Protein AF-A0A914GJF3-F1 (afdb_monomer_lite)

pLDDT: mean 71.79, std 16.83, range [38.0, 94.0]

Structure (mmCIF, N/CA/C/O backbone):
data_AF-A0A914GJF3-F1
#
_entry.id   AF-A0A914GJF3-F1
#
loop_
_atom_site.group_PDB
_atom_site.id
_atom_site.type_symbol
_atom_site.label_atom_id
_atom_site.label_alt_id
_atom_site.label_comp_id
_atom_site.label_asym_id
_atom_site.label_entity_id
_atom_site.label_seq_id
_atom_site.pdbx_PDB_ins_code
_atom_site.Cartn_x
_atom_site.Cartn_y
_atom_site.Cartn_z
_atom_site.occupancy
_atom_site.B_iso_or_equiv
_atom_site.auth_seq_id
_atom_site.auth_comp_id
_atom_site.auth_asym_id
_atom_site.auth_atom_id
_atom_site.pdbx_PDB_model_num
ATOM 1 N N . MET A 1 1 ? -31.210 62.094 15.302 1.00 52.94 1 MET A N 1
ATOM 2 C CA . MET A 1 1 ? -29.940 61.832 14.577 1.00 52.94 1 MET A CA 1
ATOM 3 C C . MET A 1 1 ? -28.992 60.925 15.362 1.00 52.94 1 MET A C 1
ATOM 5 O O . MET A 1 1 ? -28.602 59.913 14.805 1.00 52.94 1 MET A O 1
ATOM 9 N N . ARG A 1 2 ? -28.662 61.199 16.638 1.00 51.94 2 ARG A N 1
ATOM 10 C CA . ARG A 1 2 ? -27.831 60.284 17.462 1.00 51.94 2 ARG A CA 1
ATOM 11 C C . ARG A 1 2 ? -28.469 58.909 17.716 1.00 51.94 2 ARG A C 1
ATOM 13 O O . ARG A 1 2 ? -27.781 57.906 17.628 1.00 51.94 2 ARG A O 1
ATOM 20 N N . GLU A 1 3 ? -29.777 58.858 17.957 1.00 56.03 3 GLU A N 1
ATOM 21 C CA . GLU A 1 3 ? -30.482 57.602 18.279 1.00 56.03 3 GLU A CA 1
ATOM 22 C C . GLU A 1 3 ? -30.611 56.640 17.088 1.00 56.03 3 GLU A C 1
ATOM 24 O O . GLU A 1 3 ? -30.528 55.430 17.273 1.00 56.03 3 GLU A O 1
ATOM 29 N N . LEU A 1 4 ? -30.732 57.168 15.862 1.00 53.28 4 LEU A N 1
ATOM 30 C CA . LEU A 1 4 ? -30.730 56.374 14.622 1.00 53.28 4 LEU A CA 1
ATOM 31 C C . LEU A 1 4 ? -29.350 55.758 14.339 1.00 53.28 4 LEU A C 1
ATOM 33 O O . LEU A 1 4 ? -29.254 54.636 13.857 1.00 53.28 4 LEU A O 1
ATOM 37 N N . TYR A 1 5 ? -28.280 56.473 14.691 1.00 51.84 5 TYR A N 1
ATOM 38 C CA . TYR A 1 5 ? -26.909 55.994 14.514 1.00 51.84 5 TYR A CA 1
ATOM 39 C C . TYR A 1 5 ? -26.542 54.894 15.523 1.00 51.84 5 TYR A C 1
ATOM 41 O O . TYR A 1 5 ? -25.867 53.925 15.179 1.00 51.84 5 TYR A O 1
ATOM 49 N N . GLU A 1 6 ? -27.016 55.017 16.764 1.00 56.25 6 GLU A N 1
ATOM 50 C CA . GLU A 1 6 ? -26.849 53.985 17.794 1.00 56.25 6 GLU A CA 1
ATOM 51 C C . GLU A 1 6 ? -27.626 52.711 17.431 1.00 56.25 6 GLU A C 1
ATOM 53 O O . GLU A 1 6 ? -27.058 51.621 17.481 1.00 56.25 6 GLU A O 1
ATOM 58 N N . THR A 1 7 ? -28.874 52.837 16.960 1.00 59.84 7 THR A N 1
ATOM 59 C CA . THR A 1 7 ? -29.692 51.679 16.557 1.00 59.84 7 THR A CA 1
ATOM 60 C C . THR A 1 7 ? -29.131 50.952 15.335 1.00 59.84 7 THR A C 1
ATOM 62 O O . THR A 1 7 ? -29.008 49.729 15.378 1.00 59.84 7 THR A O 1
ATOM 65 N N . GLU A 1 8 ? -28.699 51.648 14.278 1.00 53.53 8 GLU A N 1
ATOM 66 C CA . GLU A 1 8 ? -28.053 50.992 13.125 1.00 53.53 8 GLU A CA 1
ATOM 67 C C . GLU A 1 8 ? -26.759 50.257 13.505 1.00 53.53 8 GLU A C 1
ATOM 69 O O . GLU A 1 8 ? -26.467 49.180 12.976 1.00 53.53 8 GLU A O 1
ATOM 74 N N . LYS A 1 9 ? -25.991 50.802 14.456 1.00 54.84 9 LYS A N 1
ATOM 75 C CA . LYS A 1 9 ? -24.776 50.164 14.968 1.00 54.84 9 LYS A CA 1
ATOM 76 C C . LYS A 1 9 ? -25.096 48.899 15.770 1.00 54.84 9 LYS A C 1
ATOM 78 O O . LYS A 1 9 ? -24.384 47.904 15.631 1.00 54.84 9 LYS A O 1
ATOM 83 N N . THR A 1 10 ? -26.173 48.898 16.561 1.00 56.75 10 THR A N 1
ATOM 84 C CA . THR A 1 10 ? -26.639 47.701 17.282 1.00 56.75 10 THR A CA 1
ATOM 85 C C . THR A 1 10 ? -27.136 46.619 16.318 1.00 56.75 10 THR A C 1
ATOM 87 O O . THR A 1 10 ? -26.723 45.468 16.442 1.00 56.75 10 THR A O 1
ATOM 90 N N . TYR A 1 11 ? -27.927 46.989 15.303 1.00 56.25 11 TYR A N 1
ATOM 91 C CA . TYR A 1 11 ? -28.432 46.055 14.289 1.00 56.25 11 TYR A CA 1
ATOM 92 C C . TYR A 1 11 ? -27.315 45.451 13.424 1.00 56.25 11 TYR A C 1
ATOM 94 O O . TYR A 1 11 ? -27.347 44.259 13.119 1.00 56.25 11 TYR A O 1
ATOM 102 N N . ARG A 1 12 ? -26.286 46.227 13.053 1.00 52.44 12 ARG A N 1
ATOM 103 C CA . ARG A 1 12 ? -25.109 45.684 12.349 1.00 52.44 12 ARG A CA 1
ATOM 104 C C . ARG A 1 12 ? -24.286 44.735 13.215 1.00 52.44 12 ARG A C 1
ATOM 106 O O . ARG A 1 12 ? -23.810 43.734 12.693 1.00 52.44 12 ARG A O 1
ATOM 113 N N . ASN A 1 13 ? -24.134 45.016 14.510 1.00 52.06 13 ASN A N 1
ATOM 114 C CA . ASN A 1 13 ? -23.396 44.130 15.413 1.00 52.06 13 ASN A CA 1
ATOM 115 C C . ASN A 1 13 ? -24.145 42.821 15.701 1.00 52.06 13 ASN A C 1
ATOM 117 O O . ASN A 1 13 ? -23.500 41.780 15.750 1.00 52.06 13 ASN A O 1
ATOM 121 N N . GLN A 1 14 ? -25.475 42.841 15.827 1.00 52.28 14 GLN A N 1
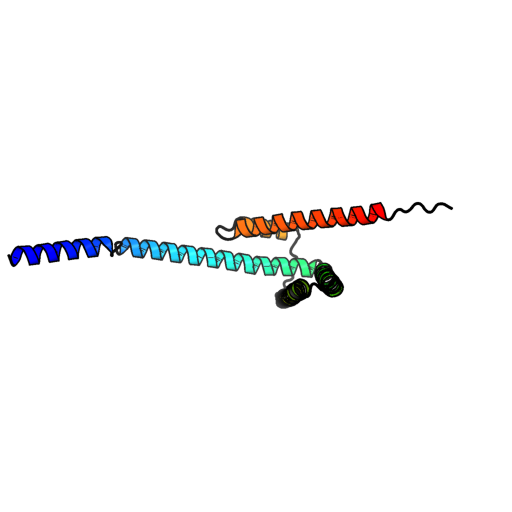ATOM 122 C CA . GLN A 1 14 ? -26.264 41.606 15.950 1.00 52.28 14 GLN A CA 1
ATOM 123 C C . GLN A 1 14 ? -26.177 40.757 14.674 1.00 52.28 14 GLN A C 1
ATOM 125 O O . GLN A 1 14 ? -25.827 39.584 14.745 1.00 52.28 14 GLN A O 1
ATOM 130 N N . ASN A 1 15 ? -26.332 41.372 13.498 1.00 49.84 15 ASN A N 1
ATOM 131 C CA . ASN A 1 15 ? -26.234 40.644 12.230 1.00 49.84 15 ASN A CA 1
ATOM 132 C C . ASN A 1 15 ? -24.818 40.117 11.926 1.00 49.84 15 ASN A C 1
ATOM 134 O O . ASN A 1 15 ? -24.693 39.119 11.222 1.00 49.84 15 ASN A O 1
ATOM 138 N N . PHE A 1 16 ? -23.751 40.748 12.436 1.00 44.03 16 PHE A N 1
ATOM 139 C CA . PHE A 1 16 ? -22.370 40.269 12.262 1.00 44.03 16 PHE A CA 1
ATOM 140 C C . PHE A 1 16 ? -22.043 39.081 13.179 1.00 44.03 16 PHE A C 1
ATOM 142 O O . PHE A 1 16 ? -21.335 38.160 12.769 1.00 44.03 16 PHE A O 1
ATOM 149 N N . VAL A 1 17 ? -22.602 39.058 14.394 1.00 49.12 17 VAL A N 1
ATOM 150 C CA . VAL A 1 17 ? -22.504 37.899 15.296 1.00 49.12 17 VAL A CA 1
ATOM 151 C C . VAL A 1 17 ? -23.269 36.702 14.721 1.00 49.12 17 VAL A C 1
ATOM 153 O O . VAL A 1 17 ? -22.755 35.589 14.781 1.00 49.12 17 VAL A O 1
ATOM 156 N N . ASP A 1 18 ? -24.396 36.933 14.045 1.00 50.78 18 ASP A N 1
ATOM 157 C CA . ASP A 1 18 ? -25.183 35.866 13.409 1.00 50.78 18 ASP A CA 1
ATOM 158 C C . ASP A 1 18 ? -24.596 35.356 12.073 1.00 50.78 18 ASP A C 1
ATOM 160 O O . ASP A 1 18 ? -24.920 34.250 11.643 1.00 50.78 18 ASP A O 1
ATOM 164 N N . THR A 1 19 ? -23.713 36.118 11.408 1.00 47.56 19 THR A N 1
ATOM 165 C CA . THR A 1 19 ? -23.105 35.721 10.114 1.00 47.56 19 THR A CA 1
ATOM 166 C C . THR A 1 19 ? -21.651 35.253 10.201 1.00 47.56 19 THR A C 1
ATOM 168 O O . THR A 1 19 ? -21.211 34.515 9.320 1.00 47.56 19 THR A O 1
ATOM 171 N N . VAL A 1 20 ? -20.906 35.615 11.252 1.00 47.25 20 VAL A N 1
ATOM 172 C CA . VAL A 1 20 ? -19.536 35.110 11.506 1.00 47.25 20 VAL A CA 1
ATOM 173 C C . VAL A 1 20 ? -19.514 34.076 12.642 1.00 47.25 20 VAL A C 1
ATOM 175 O O . VAL A 1 20 ? -18.610 33.243 12.716 1.00 47.25 20 VAL A O 1
ATOM 178 N N . GLY A 1 21 ? -20.543 34.061 13.491 1.00 44.69 21 GLY A N 1
ATOM 179 C CA . GLY A 1 21 ? -20.792 33.014 14.470 1.00 44.69 21 GLY A CA 1
ATOM 180 C C . GLY A 1 21 ? -21.697 31.934 13.895 1.00 44.69 21 GLY A C 1
ATOM 181 O O . GLY A 1 21 ? -22.890 31.907 14.178 1.00 44.69 21 GLY A O 1
ATOM 182 N N . GLY A 1 22 ? -21.137 30.968 13.158 1.00 51.06 22 GLY A N 1
ATOM 183 C CA . GLY A 1 22 ? -21.754 29.639 13.188 1.00 51.06 22 GLY A CA 1
ATOM 184 C C . GLY A 1 22 ? -21.8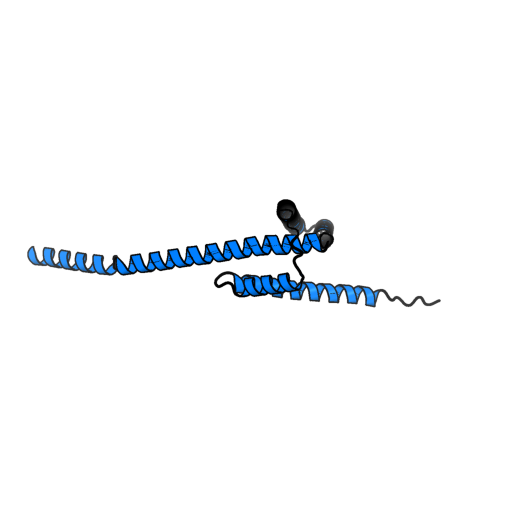93 29.281 14.666 1.00 51.06 22 GLY A C 1
ATOM 185 O O . GLY A 1 22 ? -20.884 29.333 15.368 1.00 51.06 22 GLY A O 1
ATOM 186 N N . SER A 1 23 ? -23.123 29.058 15.144 1.00 59.66 23 SER A N 1
ATOM 187 C CA . SER A 1 23 ? -23.441 28.914 16.572 1.00 59.66 23 SER A CA 1
ATOM 188 C C . SER A 1 23 ? -22.385 28.067 17.298 1.00 59.66 23 SER A C 1
ATOM 190 O O . SER A 1 23 ? -21.825 27.156 16.688 1.00 59.66 23 SER A O 1
ATOM 192 N N . GLU A 1 24 ? -22.105 28.289 18.588 1.00 61.66 24 GLU A N 1
ATOM 193 C CA . GLU A 1 24 ? -21.196 27.406 19.357 1.00 61.66 24 GLU A CA 1
ATOM 194 C C . GLU A 1 24 ? -21.505 25.915 19.117 1.00 61.66 24 GLU A C 1
ATOM 196 O O . GLU A 1 24 ? -20.606 25.085 19.019 1.00 61.66 24 GLU A O 1
ATOM 201 N N . THR A 1 25 ? -22.783 25.593 18.910 1.00 62.94 25 THR A N 1
ATOM 202 C CA . THR A 1 25 ? -23.279 24.293 18.450 1.00 62.94 25 THR A CA 1
ATOM 203 C C . THR A 1 25 ? -22.766 23.870 17.070 1.00 62.94 25 THR A C 1
ATOM 205 O O . THR A 1 25 ? -22.348 22.732 16.916 1.00 62.94 25 THR A O 1
ATOM 208 N N . THR A 1 26 ? -22.744 24.742 16.064 1.00 65.81 26 THR A N 1
ATOM 209 C CA . THR A 1 26 ? -22.178 24.463 14.732 1.00 65.81 26 THR A CA 1
ATOM 210 C C . THR A 1 26 ? -20.668 24.224 14.798 1.00 65.81 26 THR A C 1
ATOM 212 O O . THR A 1 26 ? -20.182 23.256 14.216 1.00 65.81 26 THR A O 1
ATOM 215 N N . GLN A 1 27 ? -19.923 25.044 15.546 1.00 64.88 27 GLN A N 1
ATOM 216 C CA . GLN A 1 27 ? -18.478 24.848 15.727 1.00 64.88 27 GLN A CA 1
ATOM 217 C C . GLN A 1 27 ? -18.168 23.559 16.498 1.00 64.88 27 GLN A C 1
ATOM 219 O O . GLN A 1 27 ? -17.278 22.803 16.106 1.00 64.88 27 GLN A O 1
ATOM 224 N N . LYS A 1 28 ? -18.943 23.265 17.547 1.00 71.94 28 LYS A N 1
ATOM 225 C CA . LYS A 1 28 ? -18.855 22.013 18.304 1.00 71.94 28 LYS A CA 1
ATOM 226 C C . LYS A 1 28 ? -19.160 20.798 17.424 1.00 71.94 28 LYS A C 1
ATOM 228 O O . LYS A 1 28 ? -18.372 19.861 17.412 1.00 71.94 28 LYS A O 1
ATOM 233 N N . ASN A 1 29 ? -20.212 20.857 16.608 1.00 74.75 29 ASN A N 1
ATOM 234 C CA . ASN A 1 29 ? -20.574 19.786 15.676 1.00 74.75 29 ASN A CA 1
ATOM 235 C C . ASN A 1 29 ? -19.497 19.549 14.605 1.00 74.75 29 ASN A C 1
ATOM 237 O O . ASN A 1 29 ? -19.257 18.411 14.211 1.00 74.75 29 ASN A O 1
ATOM 241 N N . ILE A 1 30 ? -18.849 20.608 14.105 1.00 77.00 30 ILE A N 1
ATOM 242 C CA . ILE A 1 30 ? -17.732 20.476 13.157 1.00 77.00 30 ILE A CA 1
ATOM 243 C C . ILE A 1 30 ? -16.535 19.818 13.842 1.00 77.00 30 ILE A C 1
ATOM 245 O O . ILE A 1 30 ? -15.933 18.912 13.272 1.00 77.00 30 ILE A O 1
ATOM 249 N N . ARG A 1 31 ? -16.211 20.242 15.066 1.00 79.94 31 ARG A N 1
ATOM 250 C CA . ARG A 1 31 ? -15.110 19.669 15.842 1.00 79.94 31 ARG A CA 1
ATOM 251 C C . ARG A 1 31 ? -15.335 18.189 16.140 1.00 79.94 31 ARG A C 1
ATOM 253 O O . ARG A 1 31 ? -14.452 17.392 15.864 1.00 79.94 31 ARG A O 1
ATOM 260 N N . GLU A 1 32 ? -16.528 17.817 16.592 1.00 81.56 32 GLU A N 1
ATOM 261 C CA . GLU A 1 32 ? -16.893 16.418 16.843 1.00 81.56 32 GLU A CA 1
ATOM 262 C C . GLU A 1 32 ? -16.790 15.563 15.571 1.00 81.56 32 GLU A C 1
ATOM 264 O O . GLU A 1 32 ? -16.270 14.451 15.614 1.00 81.56 32 GLU A O 1
ATOM 269 N N . LYS A 1 33 ? -17.209 16.092 14.413 1.00 83.25 33 LYS A N 1
ATOM 270 C CA . LYS A 1 33 ? -17.031 15.406 13.123 1.00 83.25 33 LYS A CA 1
ATOM 271 C C . LYS A 1 33 ? -15.561 15.255 12.731 1.00 83.25 33 LYS A C 1
ATOM 273 O O . LYS A 1 33 ? -15.188 14.220 12.192 1.00 83.25 33 LYS A O 1
ATOM 278 N N . LEU A 1 34 ? -14.732 16.271 12.968 1.00 84.62 34 LEU A N 1
ATOM 279 C CA . LEU A 1 34 ? -13.295 16.198 12.688 1.00 84.62 34 LEU A CA 1
ATOM 280 C C . LEU A 1 34 ? -12.601 15.182 13.596 1.00 84.62 34 LEU A C 1
ATOM 282 O O . LEU A 1 34 ? -11.803 14.392 13.103 1.00 84.62 34 LEU A O 1
ATOM 286 N N . ASP A 1 35 ? -12.945 15.160 14.883 1.00 88.06 35 ASP A N 1
ATOM 287 C CA . ASP A 1 35 ? -12.402 14.196 15.840 1.00 88.06 35 ASP A CA 1
ATOM 288 C C . ASP A 1 35 ? -12.781 12.758 15.436 1.00 88.06 35 ASP A C 1
ATOM 290 O O . ASP A 1 35 ? -11.916 11.884 15.413 1.00 88.06 35 ASP A O 1
ATOM 294 N N . GLN A 1 36 ? -14.027 12.531 14.994 1.00 88.69 36 GLN A N 1
ATOM 295 C CA . GLN A 1 36 ? -14.460 11.243 14.430 1.00 88.69 36 GLN A CA 1
ATOM 296 C C . GLN A 1 36 ? -13.649 10.845 13.190 1.00 88.69 36 GLN A C 1
ATOM 298 O O . GLN A 1 36 ? -13.192 9.710 13.091 1.00 88.69 36 GLN A O 1
ATOM 303 N N . VAL A 1 37 ? -13.426 11.770 12.251 1.00 89.56 37 VAL A N 1
ATOM 304 C CA . VAL A 1 37 ? -12.623 11.495 11.046 1.00 89.56 37 VAL A CA 1
ATOM 305 C C . VAL A 1 37 ? -11.173 11.162 11.408 1.00 89.56 37 VAL A C 1
ATOM 307 O O . VAL A 1 37 ? -10.593 10.245 10.832 1.00 89.56 37 VAL A O 1
ATOM 310 N N . ILE A 1 38 ? -10.577 11.870 12.372 1.00 90.31 38 ILE A N 1
ATOM 311 C CA . ILE A 1 38 ? -9.214 11.592 12.851 1.00 90.31 38 ILE A CA 1
ATOM 312 C C . ILE A 1 38 ? -9.136 10.195 13.470 1.00 90.31 38 ILE A C 1
ATOM 314 O O . ILE A 1 38 ? -8.168 9.467 13.228 1.00 90.31 38 ILE A O 1
ATOM 318 N N . GLU A 1 39 ? -10.138 9.811 14.256 1.00 91.69 39 GLU A N 1
ATOM 319 C CA . GLU A 1 39 ? -10.202 8.490 14.866 1.00 91.69 39 GLU A CA 1
ATOM 320 C C . GLU A 1 39 ? -10.312 7.391 13.800 1.00 91.69 39 GLU A C 1
ATOM 322 O O . GLU A 1 39 ? -9.516 6.449 13.809 1.00 91.69 39 GLU A O 1
ATOM 327 N N . GLU A 1 40 ? -11.214 7.549 12.826 1.00 89.00 40 GLU A N 1
ATOM 328 C CA . GLU A 1 40 ? -11.373 6.607 11.714 1.00 89.00 40 GLU A CA 1
ATOM 329 C C . GLU A 1 40 ? -10.082 6.484 10.878 1.00 89.00 40 GLU A C 1
ATOM 331 O O . GLU A 1 40 ? -9.630 5.374 10.600 1.00 89.00 40 GLU A O 1
ATOM 336 N N . LEU A 1 41 ? -9.417 7.599 10.549 1.00 90.62 41 LEU A N 1
ATOM 337 C CA . LEU A 1 41 ? -8.129 7.592 9.838 1.00 90.62 41 LEU A CA 1
ATOM 338 C C . LEU A 1 41 ? -7.017 6.918 10.650 1.00 90.62 41 LEU A C 1
ATOM 340 O O . LEU A 1 41 ? -6.153 6.236 10.095 1.00 90.62 41 LEU A O 1
ATOM 344 N N . THR A 1 42 ? -7.027 7.088 11.972 1.00 90.69 42 THR A N 1
ATOM 345 C CA . THR A 1 42 ? -6.065 6.431 12.862 1.00 90.69 42 THR A CA 1
ATOM 346 C C . THR A 1 42 ? -6.306 4.920 12.909 1.00 90.69 42 THR A C 1
ATOM 348 O O . THR A 1 42 ? -5.341 4.153 12.945 1.00 90.69 42 THR A O 1
ATOM 351 N N . MET A 1 43 ? -7.567 4.475 12.879 1.00 92.12 43 MET A N 1
ATOM 352 C CA . MET A 1 43 ? -7.907 3.054 12.776 1.00 92.12 43 MET A CA 1
ATOM 353 C C . MET A 1 43 ? -7.467 2.462 11.435 1.00 92.12 43 MET A C 1
ATOM 355 O O . MET A 1 43 ? -6.824 1.414 11.430 1.00 92.12 43 MET A O 1
ATOM 359 N N . GLU A 1 44 ? -7.734 3.140 10.315 1.00 91.19 44 GLU A N 1
ATOM 360 C CA . GLU A 1 44 ? -7.288 2.674 8.994 1.00 91.19 44 GLU A CA 1
ATOM 361 C C . GLU A 1 44 ? -5.766 2.575 8.913 1.00 91.19 44 GLU A C 1
ATOM 363 O O . GLU A 1 44 ? -5.232 1.565 8.456 1.00 91.19 44 GLU A O 1
ATOM 368 N N . ARG A 1 45 ? -5.043 3.569 9.440 1.00 89.06 45 ARG A N 1
ATOM 369 C CA . ARG A 1 45 ? -3.580 3.517 9.511 1.00 89.06 45 ARG A CA 1
ATOM 370 C C . ARG A 1 45 ? -3.095 2.273 10.261 1.00 89.06 45 ARG A C 1
ATOM 372 O O . ARG A 1 45 ? -2.210 1.582 9.764 1.00 89.06 45 ARG A O 1
ATOM 379 N N . LYS A 1 46 ? -3.669 1.976 11.431 1.00 87.06 46 LYS A N 1
ATOM 380 C CA . LYS A 1 46 ? -3.311 0.772 12.200 1.00 87.06 46 LYS A CA 1
ATOM 381 C C . LYS A 1 46 ? -3.618 -0.507 11.424 1.00 87.06 46 LYS A C 1
ATOM 383 O O . LYS A 1 46 ? -2.797 -1.416 11.415 1.00 87.06 46 LYS A O 1
ATOM 388 N N . MET A 1 47 ? -4.759 -0.564 10.736 1.00 89.25 47 MET A N 1
ATOM 389 C CA . MET A 1 47 ? -5.124 -1.716 9.910 1.00 89.25 47 MET A CA 1
ATOM 390 C C . MET A 1 47 ? -4.118 -1.941 8.772 1.00 89.25 47 MET A C 1
ATOM 392 O O . MET A 1 47 ? -3.737 -3.081 8.511 1.00 89.25 47 MET A O 1
ATOM 396 N N . ILE A 1 48 ? -3.647 -0.868 8.130 1.00 87.88 48 ILE A N 1
ATOM 397 C CA . ILE A 1 48 ? -2.605 -0.937 7.098 1.00 87.88 48 ILE A CA 1
ATOM 398 C C . ILE A 1 48 ? -1.279 -1.426 7.694 1.00 87.88 48 ILE A C 1
ATOM 400 O O . ILE A 1 48 ? -0.653 -2.317 7.122 1.00 87.88 48 ILE A O 1
ATOM 404 N N . GLU A 1 49 ? -0.854 -0.885 8.839 1.00 82.19 49 GLU A N 1
ATOM 405 C CA . GLU A 1 49 ? 0.377 -1.306 9.527 1.00 82.19 49 GLU A CA 1
ATOM 406 C C . GLU A 1 49 ? 0.334 -2.805 9.891 1.00 82.19 49 GLU A C 1
ATOM 408 O O . GLU A 1 49 ? 1.265 -3.548 9.572 1.00 82.19 49 GLU A O 1
ATOM 413 N N . GLU A 1 50 ? -0.773 -3.282 10.469 1.00 84.69 50 GLU A N 1
ATOM 414 C CA . GLU A 1 50 ? -0.974 -4.703 10.789 1.00 84.69 50 GLU A CA 1
ATOM 415 C C . GLU A 1 50 ? -1.019 -5.588 9.537 1.00 84.69 50 GLU A C 1
ATOM 417 O O . GLU A 1 50 ? -0.489 -6.704 9.531 1.00 84.69 50 GLU A O 1
ATOM 422 N N . ALA A 1 51 ? -1.656 -5.114 8.463 1.00 85.94 51 ALA A N 1
ATOM 423 C CA . ALA A 1 51 ? -1.678 -5.828 7.197 1.00 85.94 51 ALA A CA 1
ATOM 424 C C . ALA A 1 51 ? -0.256 -5.989 6.648 1.00 85.94 51 ALA A C 1
ATOM 426 O O . ALA A 1 51 ? 0.124 -7.103 6.293 1.00 85.94 51 ALA A O 1
ATOM 427 N N . LEU A 1 52 ? 0.546 -4.920 6.634 1.00 82.31 52 LEU A N 1
ATOM 428 C CA . LEU A 1 52 ? 1.934 -4.950 6.166 1.00 82.31 52 LEU A CA 1
ATOM 429 C C . LEU A 1 52 ? 2.786 -5.953 6.953 1.00 82.31 52 LEU A C 1
ATOM 431 O O . LEU A 1 52 ? 3.540 -6.711 6.342 1.00 82.31 52 LEU A O 1
ATOM 435 N N . GLU A 1 53 ? 2.630 -6.027 8.277 1.00 79.06 53 GLU A N 1
ATOM 436 C CA . GLU A 1 53 ? 3.324 -7.024 9.103 1.00 79.06 53 GLU A CA 1
ATOM 437 C C . GLU A 1 53 ? 2.930 -8.461 8.713 1.00 79.06 53 GLU A C 1
ATOM 439 O O . GLU A 1 53 ? 3.794 -9.331 8.544 1.00 79.06 53 GLU A O 1
ATOM 444 N N . LYS A 1 54 ? 1.633 -8.720 8.500 1.00 81.88 54 LYS A N 1
ATOM 445 C CA . LYS A 1 54 ? 1.121 -10.046 8.109 1.00 81.88 54 LYS A CA 1
ATOM 446 C C . LYS A 1 54 ? 1.529 -10.438 6.690 1.00 81.88 54 LYS A C 1
ATOM 448 O O . LYS A 1 54 ? 1.934 -11.580 6.475 1.00 81.88 54 LYS A O 1
ATOM 453 N N . PHE A 1 55 ? 1.483 -9.504 5.740 1.00 81.56 55 PHE A N 1
ATOM 454 C CA . PHE A 1 55 ? 2.008 -9.692 4.385 1.00 81.56 55 PHE A CA 1
ATOM 455 C C . PHE A 1 55 ? 3.510 -9.981 4.415 1.00 81.56 55 PHE A C 1
ATOM 457 O O . PHE A 1 55 ? 3.961 -10.950 3.807 1.00 81.56 55 PHE A O 1
ATOM 464 N N . GLY A 1 56 ? 4.282 -9.203 5.174 1.00 73.75 56 GLY A N 1
ATOM 465 C CA . GLY A 1 56 ? 5.716 -9.419 5.339 1.00 73.75 56 GLY 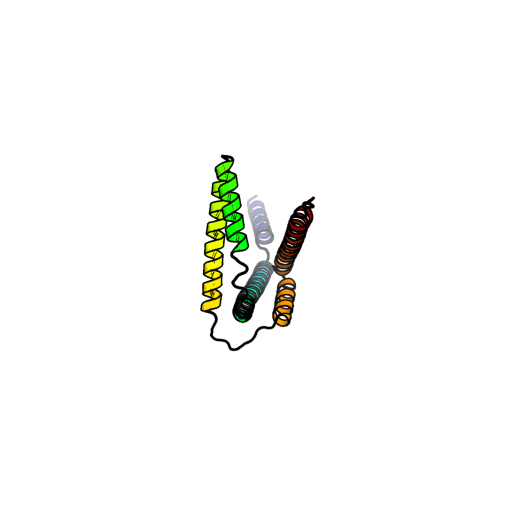A CA 1
ATOM 466 C C . GLY A 1 56 ? 6.039 -10.792 5.934 1.00 73.75 56 GLY A C 1
ATOM 467 O O . GLY A 1 56 ? 6.906 -11.508 5.429 1.00 73.75 56 GLY A O 1
ATOM 468 N N . THR A 1 57 ? 5.291 -11.204 6.959 1.00 75.31 57 THR A N 1
ATOM 469 C CA . THR A 1 57 ? 5.419 -12.527 7.588 1.00 75.31 57 THR A CA 1
ATOM 470 C C . THR A 1 57 ? 5.063 -13.650 6.614 1.00 75.31 57 THR A C 1
ATOM 472 O O . THR A 1 57 ? 5.794 -14.635 6.516 1.00 75.31 57 THR A O 1
ATOM 475 N N . PHE A 1 58 ? 3.986 -13.495 5.839 1.00 78.44 58 PHE A N 1
ATOM 476 C CA . PHE A 1 58 ? 3.603 -14.445 4.794 1.00 78.44 58 PHE A CA 1
ATOM 477 C C . PHE A 1 58 ? 4.701 -14.619 3.740 1.00 78.44 58 PHE A C 1
ATOM 479 O O . PHE A 1 58 ? 5.085 -15.750 3.442 1.00 78.44 58 PHE A O 1
ATOM 486 N N . LEU A 1 59 ? 5.240 -13.518 3.211 1.00 75.06 59 LEU A N 1
ATOM 487 C CA . LEU A 1 59 ? 6.300 -13.546 2.199 1.00 75.06 59 LEU A CA 1
ATOM 488 C C . LEU A 1 59 ? 7.577 -14.203 2.735 1.00 75.06 59 LEU A C 1
ATOM 490 O O . LEU A 1 59 ? 8.184 -15.027 2.050 1.00 75.06 59 LEU A O 1
ATOM 494 N N . ARG A 1 60 ? 7.942 -13.902 3.988 1.00 69.19 60 ARG A N 1
ATOM 495 C CA . ARG A 1 60 ? 9.074 -14.527 4.684 1.00 69.19 60 ARG A CA 1
ATOM 496 C C . ARG A 1 60 ? 8.887 -16.034 4.849 1.00 69.19 60 ARG A C 1
ATOM 498 O O . ARG A 1 60 ? 9.818 -16.788 4.583 1.00 69.19 60 ARG A O 1
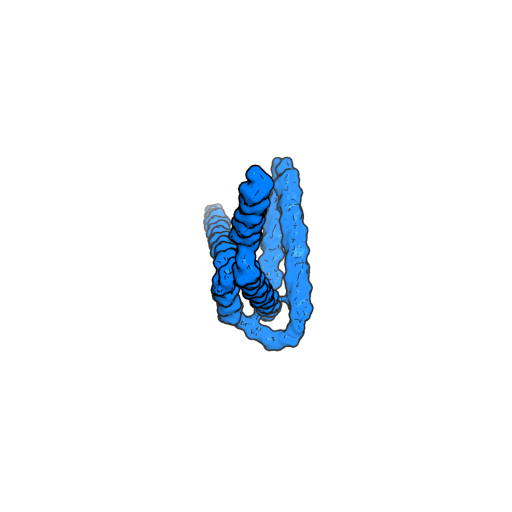ATOM 505 N N . ASN A 1 61 ? 7.705 -16.465 5.288 1.00 67.94 61 ASN A N 1
ATOM 506 C CA . ASN A 1 61 ? 7.401 -17.875 5.542 1.00 67.94 61 ASN A CA 1
ATOM 507 C C . ASN A 1 61 ? 7.342 -18.708 4.255 1.00 67.94 61 ASN A C 1
ATOM 509 O O . ASN A 1 61 ? 7.659 -19.892 4.290 1.00 67.94 61 ASN A O 1
ATOM 513 N N . ASN A 1 62 ? 6.959 -18.096 3.132 1.00 65.56 62 ASN A N 1
ATOM 514 C CA . ASN A 1 62 ? 6.823 -18.773 1.840 1.00 65.56 62 ASN A CA 1
ATOM 515 C C . ASN A 1 62 ? 8.037 -18.570 0.913 1.00 65.56 62 ASN A C 1
ATOM 517 O O . ASN A 1 62 ? 7.959 -18.904 -0.263 1.00 65.56 62 ASN A O 1
ATOM 521 N N . ALA A 1 63 ? 9.152 -18.031 1.427 1.00 56.62 63 ALA A N 1
ATOM 522 C CA . ALA A 1 63 ? 10.395 -17.791 0.683 1.00 56.62 63 ALA A CA 1
ATOM 523 C C . ALA A 1 63 ? 10.237 -16.959 -0.612 1.00 56.62 63 ALA A C 1
ATOM 525 O O . ALA A 1 63 ? 11.109 -16.979 -1.478 1.00 56.62 63 ALA A O 1
ATOM 526 N N . ILE A 1 64 ? 9.178 -16.147 -0.728 1.00 54.56 64 ILE A N 1
ATOM 527 C CA . ILE A 1 64 ? 8.961 -15.224 -1.856 1.00 54.56 64 ILE A CA 1
ATOM 528 C C . ILE A 1 64 ? 9.768 -13.936 -1.610 1.00 54.56 64 ILE A C 1
ATOM 530 O O . ILE A 1 64 ? 9.234 -12.833 -1.543 1.00 54.56 64 ILE A O 1
ATOM 534 N N . LEU A 1 65 ? 11.077 -14.078 -1.398 1.00 50.75 65 LEU A N 1
ATOM 535 C CA . LEU A 1 65 ? 12.032 -12.963 -1.374 1.00 50.75 65 LEU A CA 1
ATOM 536 C C . LEU A 1 65 ? 12.786 -12.835 -2.708 1.00 50.75 65 LEU A C 1
ATOM 538 O O . LEU A 1 65 ? 13.332 -11.772 -2.992 1.00 50.75 65 LEU A O 1
ATOM 542 N N . GLU A 1 66 ? 12.760 -13.866 -3.560 1.00 49.66 66 GLU A N 1
ATOM 543 C CA . GLU A 1 66 ? 13.435 -13.857 -4.869 1.00 49.66 66 GLU A CA 1
ATOM 544 C C . GLU A 1 66 ? 12.706 -13.015 -5.937 1.00 49.66 66 GLU A C 1
ATOM 546 O O . GLU A 1 66 ? 13.304 -12.635 -6.941 1.00 49.66 66 GLU A O 1
ATOM 551 N N . TYR A 1 67 ? 11.446 -12.624 -5.709 1.00 45.69 67 TYR A N 1
ATOM 552 C CA . TYR A 1 67 ? 10.617 -11.940 -6.717 1.00 45.69 67 TYR A CA 1
ATOM 553 C C . TYR A 1 67 ? 10.991 -10.464 -6.977 1.00 45.69 67 TYR A C 1
ATOM 555 O O . TYR A 1 67 ? 10.477 -9.847 -7.905 1.00 45.69 67 TYR A O 1
ATOM 563 N N . ASN A 1 68 ? 11.901 -9.880 -6.187 1.00 53.62 68 ASN A N 1
ATOM 564 C CA . ASN A 1 68 ? 12.229 -8.446 -6.237 1.00 53.62 68 ASN A CA 1
ATOM 565 C C . ASN A 1 68 ? 13.604 -8.137 -6.870 1.00 53.62 68 ASN A C 1
ATOM 567 O O . ASN A 1 68 ? 14.170 -7.068 -6.643 1.00 53.62 68 ASN A O 1
ATOM 571 N N . TYR A 1 69 ? 14.176 -9.070 -7.634 1.00 55.88 69 TYR A N 1
ATOM 572 C CA . TYR A 1 69 ? 15.344 -8.800 -8.491 1.00 55.88 69 TYR A CA 1
ATOM 573 C C . TYR A 1 69 ? 14.941 -8.432 -9.923 1.00 55.88 69 TYR A C 1
ATOM 575 O O . TYR A 1 69 ? 15.663 -7.708 -10.597 1.00 55.88 69 TYR A O 1
ATOM 583 N N . VAL A 1 70 ? 13.766 -8.875 -10.380 1.00 63.53 70 VAL A N 1
ATOM 584 C CA . VAL A 1 70 ? 13.295 -8.649 -11.757 1.00 63.53 70 VAL A CA 1
ATOM 585 C C . VAL A 1 70 ? 13.073 -7.163 -12.040 1.00 63.53 70 VAL A C 1
ATOM 587 O O . VAL A 1 70 ? 13.514 -6.667 -13.072 1.00 63.53 70 VAL A O 1
ATOM 590 N N . LEU A 1 71 ? 12.450 -6.431 -11.109 1.00 69.69 71 LEU A N 1
ATOM 591 C CA . LEU A 1 71 ? 12.223 -4.992 -11.271 1.00 69.69 71 LEU A CA 1
ATOM 592 C C . LEU A 1 71 ? 13.531 -4.191 -11.205 1.00 69.69 71 LEU A C 1
ATOM 594 O O . LEU A 1 71 ? 13.709 -3.252 -11.974 1.00 69.69 71 LEU A O 1
ATOM 598 N N . GLU A 1 72 ? 14.459 -4.592 -10.334 1.00 78.12 72 GLU A N 1
ATOM 599 C CA . GLU A 1 72 ? 15.801 -4.005 -10.251 1.00 78.12 72 GLU A CA 1
ATOM 600 C C . GLU A 1 72 ? 16.542 -4.171 -11.587 1.00 78.12 72 GLU A C 1
ATOM 602 O O . GLU A 1 72 ? 16.962 -3.187 -12.191 1.00 78.12 72 GLU A O 1
ATOM 607 N N . ASN A 1 73 ? 16.570 -5.399 -12.113 1.00 75.38 73 ASN A N 1
ATOM 608 C CA . ASN A 1 73 ? 17.178 -5.724 -13.403 1.00 75.38 73 ASN A CA 1
ATOM 609 C C . ASN A 1 73 ? 16.513 -4.977 -14.570 1.00 75.38 73 ASN A C 1
ATOM 611 O O . ASN A 1 73 ? 17.199 -4.553 -15.500 1.00 75.38 73 ASN A O 1
ATOM 615 N N . ARG A 1 74 ? 15.186 -4.795 -14.532 1.00 80.44 74 ARG A N 1
ATOM 616 C CA . ARG A 1 74 ? 14.454 -4.047 -15.563 1.00 80.44 74 ARG A CA 1
ATOM 617 C C . ARG A 1 74 ? 14.823 -2.567 -15.551 1.00 80.44 74 ARG A C 1
ATOM 619 O O . ARG A 1 74 ? 15.136 -2.014 -16.600 1.00 80.44 74 ARG A O 1
ATOM 626 N N . LEU A 1 75 ? 14.836 -1.941 -14.375 1.00 83.12 75 LEU A N 1
ATOM 627 C CA . LEU A 1 75 ? 15.235 -0.541 -14.223 1.00 83.12 75 LEU A CA 1
ATOM 628 C C . LEU A 1 75 ? 16.699 -0.336 -14.642 1.00 83.12 75 LEU A C 1
ATOM 630 O O . LEU A 1 75 ? 17.015 0.637 -15.321 1.00 83.12 75 LEU A O 1
ATOM 634 N N . GLU A 1 76 ? 17.591 -1.274 -14.317 1.00 87.56 76 GLU A N 1
ATOM 635 C CA . GLU A 1 76 ? 18.982 -1.248 -14.784 1.00 87.56 76 GLU A CA 1
ATOM 636 C C . GLU A 1 76 ? 19.115 -1.373 -16.307 1.00 87.56 76 GLU A C 1
ATOM 638 O O . GLU A 1 76 ? 19.999 -0.751 -16.904 1.00 87.56 76 GLU A O 1
ATOM 643 N N . LEU A 1 77 ? 18.266 -2.181 -16.944 1.00 84.94 77 LEU A N 1
ATOM 644 C CA . LEU A 1 77 ? 18.226 -2.310 -18.398 1.00 84.94 77 LEU A CA 1
ATOM 645 C C . LEU A 1 77 ? 17.723 -1.017 -19.052 1.00 84.94 77 LEU A C 1
ATOM 647 O O . LEU A 1 77 ? 18.345 -0.535 -19.996 1.00 84.94 77 LEU A O 1
ATOM 651 N N . GLU A 1 78 ? 16.649 -0.424 -18.527 1.00 84.19 78 GLU A N 1
ATOM 652 C CA . GLU A 1 78 ? 16.108 0.857 -19.000 1.00 84.19 78 GLU A CA 1
ATOM 653 C C . GLU A 1 78 ? 17.136 1.990 -18.883 1.00 84.19 78 GLU A C 1
ATOM 655 O O . GLU A 1 78 ? 17.282 2.781 -19.814 1.00 84.19 78 GLU A O 1
ATOM 660 N N . ILE A 1 79 ? 17.908 2.034 -17.790 1.00 89.31 79 ILE A N 1
ATOM 661 C CA . ILE A 1 79 ? 19.012 2.990 -17.626 1.00 89.31 79 ILE A CA 1
ATOM 662 C C . ILE A 1 79 ? 20.055 2.797 -18.730 1.00 89.31 79 ILE A C 1
ATOM 664 O O . ILE A 1 79 ? 20.415 3.764 -19.398 1.00 89.31 79 ILE A O 1
ATOM 668 N N . ARG A 1 80 ? 20.509 1.556 -18.961 1.00 88.38 80 ARG A N 1
ATOM 669 C CA . ARG A 1 80 ? 21.508 1.253 -20.001 1.00 88.38 80 ARG A CA 1
ATOM 670 C C . ARG A 1 80 ? 21.019 1.631 -21.399 1.00 88.38 80 ARG A C 1
ATOM 672 O O . ARG A 1 80 ? 21.794 2.163 -22.190 1.00 88.38 80 ARG A O 1
ATOM 679 N N . LEU A 1 81 ? 19.747 1.377 -21.703 1.00 86.06 81 LEU A N 1
ATOM 680 C CA . LEU A 1 81 ? 19.139 1.737 -22.985 1.00 86.06 81 LEU A CA 1
ATOM 681 C C . LEU A 1 81 ? 19.010 3.257 -23.148 1.00 86.06 81 LEU A C 1
ATOM 683 O O . LEU A 1 81 ? 19.340 3.785 -24.208 1.00 86.06 81 LEU A O 1
ATOM 687 N N . ALA A 1 82 ? 18.577 3.971 -22.107 1.00 85.31 82 ALA A N 1
ATOM 688 C CA . ALA A 1 82 ? 18.462 5.427 -22.131 1.00 85.31 82 ALA A CA 1
ATOM 689 C C . ALA A 1 82 ? 19.833 6.106 -22.289 1.00 85.31 82 ALA A C 1
ATOM 691 O O . ALA A 1 82 ? 19.981 7.010 -23.111 1.00 85.31 82 ALA A O 1
ATOM 692 N N . GLU A 1 83 ? 20.856 5.627 -21.577 1.00 87.00 83 GLU A N 1
ATOM 693 C CA . GLU A 1 83 ? 22.239 6.101 -21.720 1.00 87.00 83 GLU A CA 1
ATOM 694 C C . GLU A 1 83 ? 22.805 5.800 -23.114 1.00 87.00 83 GLU A C 1
ATOM 696 O O . GLU A 1 83 ? 23.409 6.677 -23.731 1.00 87.00 83 GLU A O 1
ATOM 701 N N . GLY A 1 84 ? 22.556 4.597 -23.645 1.00 86.69 84 GLY A N 1
ATOM 702 C CA . GLY A 1 84 ? 22.966 4.207 -24.997 1.00 86.69 84 GLY A CA 1
ATOM 703 C C . GLY A 1 84 ? 22.307 5.037 -26.105 1.00 86.69 84 GLY A C 1
ATOM 704 O O . GLY A 1 84 ? 22.933 5.294 -27.131 1.00 86.69 84 GLY A O 1
ATOM 705 N N . ASN A 1 85 ? 21.080 5.512 -25.876 1.00 88.19 85 ASN A N 1
ATOM 706 C CA . ASN A 1 85 ? 20.334 6.372 -26.799 1.00 88.19 85 ASN A CA 1
ATOM 707 C C . ASN A 1 85 ? 20.586 7.878 -26.580 1.00 88.19 85 ASN A C 1
ATOM 709 O O . ASN A 1 85 ? 20.034 8.702 -27.309 1.00 88.19 85 ASN A O 1
ATOM 713 N N . GLY A 1 86 ? 21.401 8.257 -25.588 1.00 87.44 86 GLY A N 1
ATOM 714 C CA . GLY A 1 86 ? 21.680 9.655 -25.251 1.00 87.44 86 GLY A CA 1
ATOM 715 C C . GLY A 1 86 ? 20.525 10.395 -24.563 1.00 87.44 86 GLY A C 1
ATOM 716 O O . GLY A 1 86 ? 20.564 11.623 -24.463 1.00 87.44 86 GLY A O 1
ATOM 717 N N . ASP A 1 87 ? 19.510 9.682 -24.064 1.00 88.69 87 ASP A N 1
ATOM 718 C CA . ASP A 1 87 ? 18.409 10.257 -23.286 1.00 88.69 87 ASP A CA 1
ATOM 719 C C . ASP A 1 87 ? 18.768 10.313 -21.795 1.00 88.69 87 ASP A C 1
ATOM 721 O O . ASP A 1 87 ? 18.296 9.552 -20.944 1.00 88.69 87 ASP A O 1
ATOM 725 N N . TYR A 1 88 ? 19.651 11.255 -21.469 1.00 87.44 88 TYR A N 1
ATOM 726 C CA . TYR A 1 88 ? 20.157 11.435 -20.110 1.00 87.44 88 TYR A CA 1
ATOM 727 C C . TYR A 1 88 ? 19.072 11.843 -19.109 1.00 87.44 88 TYR A C 1
ATOM 729 O O . TYR A 1 88 ? 19.212 11.584 -17.915 1.00 87.44 88 TYR A O 1
ATOM 737 N N . LYS A 1 89 ? 17.981 12.469 -19.568 1.00 87.25 89 LYS A N 1
ATOM 738 C CA . LYS A 1 89 ? 16.888 12.885 -18.685 1.00 87.25 89 LYS A CA 1
ATOM 739 C C . LYS A 1 89 ? 16.114 11.670 -18.186 1.00 87.25 89 LYS A C 1
ATOM 741 O O . LYS A 1 89 ? 15.879 11.566 -16.983 1.00 87.25 89 LYS A O 1
ATOM 746 N N . VAL A 1 90 ? 15.765 10.754 -19.089 1.00 81.75 90 VAL A N 1
ATOM 747 C CA . VAL A 1 90 ? 15.114 9.489 -18.724 1.00 81.75 90 VAL A CA 1
ATOM 748 C C . VAL A 1 90 ? 16.047 8.651 -17.854 1.00 81.75 90 VAL A C 1
ATOM 750 O O . VAL A 1 90 ? 15.627 8.187 -16.799 1.00 81.75 90 VAL A O 1
ATOM 753 N N . ALA A 1 91 ? 17.336 8.558 -18.199 1.00 83.69 91 ALA A N 1
ATOM 754 C CA . ALA A 1 91 ? 18.309 7.817 -17.394 1.00 83.69 91 ALA A CA 1
ATOM 755 C C . ALA A 1 91 ? 18.400 8.321 -15.939 1.00 83.69 91 ALA A C 1
ATOM 757 O O . ALA A 1 91 ? 18.457 7.517 -15.009 1.00 83.69 91 ALA A O 1
ATOM 758 N N . ILE A 1 92 ? 18.390 9.642 -15.721 1.00 90.00 92 ILE A N 1
ATOM 759 C CA . ILE A 1 92 ? 18.408 10.230 -14.372 1.00 90.00 92 ILE A CA 1
ATOM 760 C C . ILE A 1 92 ? 17.123 9.888 -13.610 1.00 90.00 92 ILE A C 1
ATOM 762 O O . ILE A 1 92 ? 17.194 9.434 -12.470 1.00 90.00 92 ILE A O 1
ATOM 766 N N . GLN A 1 93 ? 15.958 10.041 -14.242 1.00 86.44 93 GLN A N 1
ATOM 767 C CA . GLN A 1 93 ? 14.673 9.732 -13.606 1.00 86.44 93 GLN A CA 1
ATOM 768 C C . GLN A 1 93 ? 14.558 8.248 -13.234 1.00 86.44 93 GLN A C 1
ATOM 770 O O . GLN A 1 93 ? 14.130 7.918 -12.129 1.00 86.44 93 GLN A O 1
ATOM 775 N N . THR A 1 94 ? 14.988 7.344 -14.114 1.00 83.31 94 THR A N 1
ATOM 776 C CA . THR A 1 94 ? 14.968 5.902 -13.845 1.00 83.31 94 THR A CA 1
ATOM 777 C C . THR A 1 94 ? 15.959 5.517 -12.741 1.00 83.31 94 THR A C 1
ATOM 779 O O . THR A 1 94 ? 15.642 4.667 -11.910 1.00 83.31 94 THR A O 1
ATOM 782 N N . LYS A 1 95 ? 17.119 6.188 -12.642 1.00 89.31 95 LYS A N 1
ATOM 783 C CA . LYS A 1 95 ? 18.051 6.022 -11.507 1.00 89.31 95 LYS A CA 1
ATOM 784 C C . LYS A 1 95 ? 17.427 6.440 -10.177 1.00 89.31 95 LYS A C 1
ATOM 786 O O . LYS A 1 95 ? 17.562 5.718 -9.194 1.00 89.31 95 LYS A O 1
ATOM 791 N N . GLU A 1 96 ? 16.711 7.560 -10.139 1.00 89.25 96 GLU A N 1
ATOM 792 C CA . GLU A 1 96 ? 15.992 7.993 -8.932 1.00 89.25 96 GLU A CA 1
ATOM 793 C C . GLU A 1 96 ? 14.906 6.986 -8.523 1.00 89.25 96 GLU A C 1
ATOM 795 O O . GLU A 1 96 ? 14.740 6.694 -7.336 1.00 89.25 96 GLU A O 1
ATOM 800 N N . MET A 1 97 ? 14.192 6.410 -9.497 1.00 81.00 97 MET A N 1
ATOM 801 C CA . MET A 1 97 ? 13.218 5.344 -9.235 1.00 81.00 97 MET A CA 1
ATOM 802 C C . MET A 1 97 ? 13.883 4.085 -8.676 1.00 81.00 97 MET A C 1
ATOM 804 O O . MET A 1 97 ? 13.363 3.506 -7.721 1.00 81.00 97 MET A O 1
ATOM 808 N N . LEU A 1 98 ? 15.033 3.688 -9.227 1.00 85.69 98 LEU A N 1
ATOM 809 C CA . LEU A 1 98 ? 15.809 2.541 -8.757 1.00 85.69 98 LEU A CA 1
ATOM 810 C C . LEU A 1 98 ? 16.269 2.725 -7.307 1.00 85.69 98 LEU A C 1
ATOM 812 O O . LEU A 1 98 ? 16.079 1.827 -6.490 1.00 85.69 98 LEU A O 1
ATOM 816 N N . GLU A 1 99 ? 16.809 3.892 -6.961 1.00 89.00 99 GLU A N 1
ATOM 817 C CA . GLU A 1 99 ? 17.251 4.183 -5.592 1.00 89.00 99 GLU A CA 1
ATOM 818 C C . GLU A 1 99 ? 16.086 4.208 -4.598 1.00 89.00 99 GLU A C 1
ATOM 820 O O . GLU A 1 99 ? 16.149 3.595 -3.527 1.00 89.00 99 GLU A O 1
ATOM 825 N N . LYS A 1 100 ? 14.968 4.841 -4.974 1.00 80.88 100 LYS A N 1
ATOM 826 C CA . LYS A 1 100 ? 13.753 4.841 -4.151 1.00 80.88 100 LYS A CA 1
ATOM 827 C C . LYS A 1 100 ? 13.240 3.421 -3.915 1.00 80.88 100 LYS A C 1
ATOM 829 O O . LYS A 1 100 ? 12.873 3.078 -2.792 1.00 80.88 100 LYS A O 1
ATOM 834 N N . TYR A 1 101 ? 13.246 2.593 -4.954 1.00 78.12 101 TYR A N 1
ATOM 835 C CA . TYR A 1 101 ? 12.851 1.196 -4.865 1.00 78.12 101 TYR A CA 1
ATOM 836 C C . TYR A 1 101 ? 13.794 0.385 -3.964 1.00 78.12 101 TYR A C 1
ATOM 838 O O . TYR A 1 101 ? 13.314 -0.357 -3.108 1.00 78.12 101 TYR A O 1
ATOM 846 N N . LYS A 1 102 ? 15.117 0.568 -4.076 1.00 81.12 102 LYS A N 1
ATOM 847 C CA . LYS A 1 102 ? 16.104 -0.076 -3.189 1.00 81.12 102 LYS A CA 1
ATOM 848 C C . LYS A 1 102 ? 15.879 0.296 -1.727 1.00 81.12 102 LYS A C 1
ATOM 850 O O . LYS A 1 102 ? 15.807 -0.592 -0.882 1.00 81.12 102 LYS A O 1
ATOM 855 N N . THR A 1 103 ? 15.642 1.576 -1.441 1.00 80.00 103 THR A N 1
ATOM 856 C CA . THR A 1 103 ? 15.325 2.040 -0.079 1.00 80.00 103 THR A CA 1
ATOM 857 C C . THR A 1 103 ? 14.033 1.404 0.444 1.00 80.00 103 THR A C 1
ATOM 859 O O . THR A 1 103 ? 13.980 0.923 1.573 1.00 80.00 103 THR A O 1
ATOM 862 N N . GLN A 1 104 ? 12.980 1.347 -0.377 1.00 72.62 104 GLN A N 1
ATOM 863 C CA . GLN A 1 104 ? 11.714 0.705 -0.001 1.00 72.62 104 GLN A CA 1
ATOM 864 C C . GLN A 1 104 ? 11.877 -0.804 0.230 1.00 72.62 104 GLN A C 1
ATOM 866 O O . GLN A 1 104 ? 11.286 -1.357 1.157 1.00 72.62 104 GLN A O 1
ATOM 871 N N . LYS A 1 105 ? 12.703 -1.471 -0.585 1.00 73.75 105 LYS A N 1
ATOM 872 C CA . LYS A 1 105 ? 13.058 -2.889 -0.446 1.00 73.75 105 LYS A CA 1
ATOM 873 C C . LYS A 1 105 ? 13.806 -3.141 0.863 1.00 73.75 105 LYS A C 1
ATOM 875 O O . LYS A 1 105 ? 13.467 -4.086 1.570 1.00 73.75 105 LYS A O 1
ATOM 880 N N . GLU A 1 106 ? 14.763 -2.292 1.224 1.00 76.94 106 GLU A N 1
ATOM 881 C CA . GLU A 1 106 ? 15.477 -2.377 2.503 1.00 76.94 106 GLU A CA 1
ATOM 882 C C . GLU A 1 106 ? 14.544 -2.172 3.697 1.00 76.94 106 GLU A C 1
ATOM 884 O O . GLU A 1 106 ? 14.524 -3.011 4.595 1.00 76.94 106 GLU A O 1
ATOM 889 N N . GLN A 1 107 ? 13.702 -1.136 3.670 1.00 69.38 107 GLN A N 1
ATOM 890 C CA . GLN A 1 107 ? 12.707 -0.877 4.719 1.00 69.38 107 GLN A CA 1
ATOM 891 C C . GLN A 1 107 ? 11.737 -2.049 4.892 1.00 69.38 107 GLN A C 1
ATOM 893 O O . GLN A 1 107 ? 11.415 -2.436 6.016 1.00 69.38 107 GLN A O 1
ATOM 898 N N . LEU A 1 108 ? 11.303 -2.656 3.786 1.00 68.12 108 LEU A N 1
ATOM 899 C CA . LEU A 1 108 ? 10.465 -3.850 3.811 1.00 68.12 108 LEU A CA 1
ATOM 900 C C . LEU A 1 108 ? 11.206 -5.035 4.443 1.00 68.12 108 LEU A C 1
ATOM 902 O O . LEU A 1 108 ? 10.651 -5.728 5.291 1.00 68.12 108 LEU A O 1
ATOM 906 N N . ILE A 1 109 ? 12.467 -5.262 4.072 1.00 72.12 109 ILE A N 1
ATOM 907 C CA . ILE A 1 109 ? 13.296 -6.327 4.648 1.00 72.12 109 ILE A CA 1
ATOM 908 C C . ILE A 1 109 ? 13.515 -6.097 6.149 1.00 72.12 109 ILE A C 1
ATOM 910 O O . ILE A 1 109 ? 13.453 -7.050 6.926 1.00 72.12 109 ILE A O 1
ATOM 914 N N . GLU A 1 110 ? 13.757 -4.861 6.579 1.00 71.25 110 GLU A N 1
ATOM 915 C CA . GLU A 1 110 ? 13.895 -4.506 7.992 1.00 71.25 110 GLU A CA 1
ATOM 916 C C . GLU A 1 110 ? 12.590 -4.698 8.766 1.00 71.25 110 GLU A C 1
ATOM 918 O O . GLU A 1 110 ? 12.609 -5.289 9.847 1.00 71.25 110 GLU A O 1
ATOM 923 N N . ALA A 1 111 ? 11.448 -4.295 8.206 1.00 63.53 111 ALA A N 1
ATOM 924 C CA . ALA A 1 111 ? 10.127 -4.554 8.780 1.00 63.53 111 ALA A CA 1
ATOM 925 C C . ALA A 1 111 ? 9.863 -6.065 8.926 1.00 63.53 111 ALA A C 1
ATOM 927 O O . ALA A 1 111 ? 9.445 -6.540 9.980 1.00 63.53 111 ALA A O 1
ATOM 928 N N . ILE A 1 112 ? 10.217 -6.856 7.909 1.00 62.56 112 ILE A N 1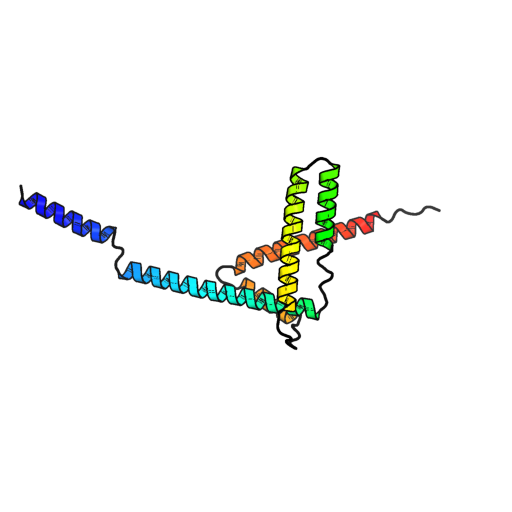
ATOM 929 C CA . ILE A 1 112 ? 10.101 -8.321 7.927 1.00 62.56 112 ILE A CA 1
ATOM 930 C C . ILE A 1 112 ? 11.034 -8.964 8.970 1.00 62.56 112 ILE A C 1
ATOM 932 O O . ILE A 1 112 ? 10.679 -9.968 9.598 1.00 62.56 112 ILE A O 1
ATOM 936 N N . LYS A 1 113 ? 12.249 -8.429 9.148 1.00 66.25 113 LYS A N 1
ATOM 937 C CA . LYS A 1 113 ? 13.244 -8.933 10.111 1.00 66.25 113 LYS A CA 1
ATOM 938 C C . LYS A 1 113 ? 12.912 -8.550 11.553 1.00 66.25 113 LYS A C 1
ATOM 940 O O . LYS A 1 113 ? 13.173 -9.354 12.448 1.00 66.25 113 LYS A O 1
ATOM 945 N N . SER A 1 114 ? 12.377 -7.348 11.763 1.00 63.72 114 SER A N 1
ATOM 946 C CA . SER A 1 114 ? 11.984 -6.808 13.072 1.00 63.72 114 SER A CA 1
ATOM 947 C C . SER A 1 114 ? 10.644 -7.349 13.566 1.00 63.72 114 SER A C 1
ATOM 949 O O . SER A 1 114 ? 10.429 -7.385 14.782 1.00 63.72 114 SER A O 1
ATOM 951 N N . GLY A 1 115 ? 9.797 -7.851 12.657 1.00 56.22 115 GLY A N 1
ATOM 952 C CA . GLY A 1 115 ? 8.643 -8.678 12.992 1.00 56.22 115 GLY A CA 1
ATOM 953 C C . GLY A 1 115 ? 9.064 -9.762 13.981 1.00 56.22 115 GLY A C 1
ATOM 954 O O . GLY A 1 115 ? 9.999 -10.536 13.728 1.00 56.22 115 GLY A O 1
ATOM 955 N N . LYS A 1 116 ? 8.425 -9.762 15.160 1.00 51.59 116 LYS A N 1
ATOM 956 C CA . LYS A 1 116 ? 8.704 -10.715 16.243 1.00 51.59 116 LYS A CA 1
ATOM 957 C C . LYS A 1 116 ? 8.743 -12.122 15.650 1.00 51.59 116 LYS A C 1
ATOM 959 O O . LYS A 1 116 ? 8.017 -12.405 14.706 1.00 51.59 116 LYS A O 1
ATOM 964 N N . LYS A 1 117 ? 9.560 -13.018 16.219 1.00 50.62 117 LYS A N 1
ATOM 965 C CA . LYS A 1 117 ? 9.545 -14.468 15.935 1.00 50.62 117 LYS A CA 1
ATOM 966 C C . LYS A 1 117 ? 8.161 -15.059 16.259 1.00 50.62 117 LYS A C 1
ATOM 968 O O . LYS A 1 117 ? 8.011 -15.796 17.230 1.00 50.62 117 LYS A O 1
ATOM 973 N N . GLN A 1 118 ? 7.125 -14.696 15.522 1.00 52.22 118 GLN A N 1
ATOM 974 C CA . GLN A 1 118 ? 5.804 -15.256 15.660 1.00 52.22 118 GLN A CA 1
ATOM 975 C C . GLN A 1 118 ? 5.804 -16.529 14.834 1.00 52.22 118 GLN A C 1
ATOM 977 O O . GLN A 1 118 ? 6.033 -16.529 13.630 1.00 52.22 118 GLN A O 1
ATOM 982 N N . LYS A 1 119 ? 5.556 -17.639 15.528 1.00 53.31 119 LYS A N 1
ATOM 983 C CA . LYS A 1 119 ? 5.270 -18.965 14.967 1.00 53.31 119 LYS A CA 1
ATOM 984 C C . LYS A 1 119 ? 3.987 -18.989 14.118 1.00 53.31 119 LYS A C 1
ATOM 986 O O . LYS A 1 119 ? 3.490 -20.068 13.808 1.00 53.31 119 LYS A O 1
ATOM 991 N N . GLU A 1 120 ? 3.405 -17.834 13.814 1.00 63.12 120 GLU A N 1
ATOM 992 C CA . GLU A 1 120 ? 2.139 -17.741 13.112 1.00 63.12 120 GLU A CA 1
ATOM 993 C C . GLU A 1 120 ? 2.394 -17.935 11.616 1.00 63.12 120 GLU A C 1
ATOM 995 O O . GLU A 1 120 ? 2.971 -17.093 10.925 1.00 63.12 120 GLU A O 1
ATOM 1000 N N . ILE A 1 121 ? 2.011 -19.112 11.125 1.00 68.25 121 ILE A N 1
ATOM 1001 C CA . ILE A 1 121 ? 1.997 -19.402 9.697 1.00 68.25 121 ILE A CA 1
ATOM 1002 C C . ILE A 1 121 ? 0.789 -18.665 9.122 1.00 68.25 121 ILE A C 1
ATOM 1004 O O . ILE A 1 121 ? -0.344 -19.133 9.221 1.00 68.25 121 ILE A O 1
ATOM 1008 N N . ILE A 1 122 ? 1.028 -17.493 8.537 1.00 76.12 122 ILE A N 1
ATOM 1009 C CA . ILE A 1 122 ? 0.018 -16.807 7.729 1.00 76.12 122 ILE A CA 1
ATOM 1010 C C . ILE A 1 122 ? -0.241 -17.674 6.487 1.00 76.12 122 ILE A C 1
ATOM 1012 O O . ILE A 1 122 ? 0.699 -18.063 5.794 1.00 76.12 122 ILE A O 1
ATOM 1016 N N . SER A 1 123 ? -1.504 -17.997 6.212 1.00 81.50 123 SER A N 1
ATOM 1017 C CA . SER A 1 123 ? -1.897 -18.735 5.005 1.00 81.50 123 SER A CA 1
ATOM 1018 C C . SER A 1 123 ? -2.187 -17.784 3.839 1.00 81.50 123 SER A C 1
ATOM 1020 O O . SER A 1 123 ? -2.483 -16.605 4.045 1.00 81.50 123 SER A O 1
ATOM 1022 N N . SER A 1 124 ? -2.174 -18.294 2.605 1.00 80.94 124 SER A N 1
ATOM 1023 C CA . SER A 1 124 ? -2.572 -17.516 1.421 1.00 80.94 124 SER A CA 1
ATOM 1024 C C . SER A 1 124 ? -4.022 -17.032 1.520 1.00 80.94 124 SER A C 1
ATOM 1026 O O . SER A 1 124 ? -4.333 -15.907 1.138 1.00 80.94 124 SER A O 1
ATOM 1028 N N . GLN A 1 125 ? -4.906 -17.836 2.112 1.00 85.19 125 GLN A N 1
ATOM 1029 C CA . GLN A 1 125 ? -6.295 -17.454 2.353 1.00 85.19 125 GLN A CA 1
ATOM 1030 C C . GLN A 1 125 ? -6.409 -16.307 3.367 1.00 85.19 125 GLN A C 1
ATOM 1032 O O . GLN A 1 125 ? -7.215 -15.398 3.184 1.00 85.19 125 GLN A O 1
ATOM 1037 N N . SER A 1 126 ? -5.557 -16.293 4.396 1.00 83.25 126 SER A N 1
ATOM 1038 C CA . SER A 1 126 ? -5.475 -15.178 5.348 1.00 83.25 126 SER A CA 1
ATOM 1039 C C . SER A 1 126 ? -5.043 -13.882 4.658 1.00 83.25 126 SER A C 1
ATOM 1041 O O . SER A 1 126 ? -5.568 -12.818 4.970 1.00 83.25 126 SER A O 1
ATOM 1043 N N . ILE A 1 127 ? -4.134 -13.965 3.684 1.00 87.75 127 ILE A N 1
ATOM 1044 C CA . ILE A 1 127 ? -3.726 -12.818 2.865 1.00 87.75 127 ILE A CA 1
ATOM 1045 C C . ILE A 1 127 ? -4.877 -12.286 2.007 1.00 87.75 127 ILE A C 1
ATOM 1047 O O . ILE A 1 127 ? -5.101 -11.076 1.971 1.00 87.75 127 ILE A O 1
ATOM 1051 N N . VAL A 1 128 ? -5.639 -13.173 1.363 1.00 89.06 128 VAL A N 1
ATOM 1052 C CA . VAL A 1 128 ? -6.830 -12.794 0.585 1.00 89.06 128 VAL A CA 1
ATOM 1053 C C . VAL A 1 128 ? -7.840 -12.048 1.461 1.00 89.06 128 VAL A C 1
ATOM 1055 O O . VAL A 1 128 ? -8.312 -10.982 1.075 1.00 89.06 128 VAL A O 1
ATOM 1058 N N . GLN A 1 129 ? -8.089 -12.541 2.675 1.00 91.38 129 GLN A N 1
ATOM 1059 C CA . GLN A 1 129 ? -8.993 -11.894 3.631 1.00 91.38 129 GLN A CA 1
ATOM 1060 C C . GLN A 1 129 ? -8.482 -10.528 4.105 1.00 91.38 129 GLN A C 1
ATOM 1062 O O . GLN A 1 129 ? -9.267 -9.603 4.288 1.00 91.38 129 GLN A O 1
ATOM 1067 N N . ILE A 1 130 ? -7.172 -10.377 4.327 1.00 91.06 130 ILE A N 1
ATOM 1068 C CA . ILE A 1 130 ? -6.584 -9.082 4.703 1.00 91.06 130 ILE A CA 1
ATOM 1069 C C . ILE A 1 130 ? -6.734 -8.085 3.553 1.00 91.06 130 ILE A C 1
ATOM 1071 O O . ILE A 1 130 ? -7.106 -6.942 3.796 1.00 91.06 130 ILE A O 1
ATOM 1075 N N . ARG A 1 131 ? -6.494 -8.513 2.309 1.00 92.31 131 ARG A N 1
ATOM 1076 C CA . ARG A 1 131 ? -6.708 -7.680 1.118 1.00 92.31 131 ARG A CA 1
ATOM 1077 C C . ARG A 1 131 ? -8.157 -7.198 1.031 1.00 92.31 131 ARG A C 1
ATOM 1079 O O . ARG A 1 131 ? -8.375 -6.009 0.846 1.00 92.31 131 ARG A O 1
ATOM 1086 N N . GLU A 1 132 ? -9.127 -8.096 1.188 1.00 93.19 132 GLU A N 1
ATOM 1087 C CA . GLU A 1 132 ? -10.555 -7.741 1.161 1.00 93.19 132 GLU A CA 1
ATOM 1088 C C . GLU A 1 132 ? -10.897 -6.712 2.244 1.00 93.19 132 GLU A C 1
ATOM 1090 O O . GLU A 1 132 ? -11.491 -5.681 1.944 1.00 93.19 132 GLU A O 1
ATOM 1095 N N . LYS A 1 133 ? -10.399 -6.903 3.472 1.00 91.75 133 LYS A N 1
ATOM 1096 C CA . LYS A 1 133 ? -10.565 -5.920 4.556 1.00 91.75 133 LYS A CA 1
ATOM 1097 C C . LYS A 1 133 ? -9.941 -4.563 4.244 1.00 91.75 133 LYS A C 1
ATOM 1099 O O . LYS A 1 133 ? -10.499 -3.539 4.624 1.00 91.75 133 LYS A O 1
ATOM 1104 N N . LEU A 1 134 ? -8.793 -4.537 3.564 1.00 92.25 134 LEU A N 1
ATOM 1105 C CA . LEU A 1 134 ? -8.185 -3.280 3.131 1.00 92.25 134 LEU A CA 1
ATOM 1106 C C . LEU A 1 134 ? -9.067 -2.565 2.103 1.00 92.25 134 LEU A C 1
ATOM 1108 O O . LEU A 1 134 ? -9.155 -1.346 2.163 1.00 92.25 134 LEU A O 1
ATOM 1112 N N . PHE A 1 135 ? -9.741 -3.280 1.200 1.00 93.94 135 PHE A N 1
ATOM 1113 C CA . PHE A 1 135 ? -10.646 -2.669 0.215 1.00 93.94 135 PHE A CA 1
ATOM 1114 C C . PHE A 1 135 ? -11.919 -2.098 0.853 1.00 93.94 135 PHE A C 1
ATOM 1116 O O . PHE A 1 135 ? -12.447 -1.096 0.377 1.00 93.94 135 PHE A O 1
ATOM 1123 N N . GLU A 1 136 ? -12.367 -2.674 1.969 1.00 94.00 136 GLU A N 1
ATOM 1124 C CA . GLU A 1 136 ? -13.536 -2.214 2.733 1.00 94.00 136 GLU A CA 1
ATOM 1125 C C . GLU A 1 136 ? -13.281 -0.946 3.573 1.00 94.00 136 GLU A C 1
ATOM 1127 O O . GLU A 1 136 ? -14.218 -0.392 4.154 1.00 94.00 136 GLU A O 1
ATOM 1132 N N . MET A 1 137 ? -12.037 -0.457 3.648 1.00 93.00 137 MET A N 1
ATOM 1133 C CA . MET A 1 137 ? -11.715 0.779 4.366 1.00 93.00 137 MET A CA 1
ATOM 1134 C C . MET A 1 137 ? -12.441 1.990 3.764 1.00 93.00 137 MET A C 1
ATOM 1136 O O . MET A 1 137 ? -12.471 2.196 2.548 1.00 93.00 137 MET A O 1
ATOM 1140 N N . LYS A 1 138 ? -12.986 2.835 4.640 1.00 90.88 138 LYS A N 1
ATOM 1141 C CA . LYS A 1 138 ? -13.857 3.964 4.305 1.00 90.88 138 LYS A CA 1
ATOM 1142 C C . LYS A 1 138 ? -13.144 5.043 3.490 1.00 90.88 138 LYS A C 1
ATOM 1144 O O . LYS A 1 138 ? -13.740 5.573 2.554 1.00 90.88 138 LYS A O 1
ATOM 1149 N N . PHE A 1 139 ? -11.904 5.389 3.839 1.00 88.88 139 PHE A N 1
ATOM 1150 C CA . PHE A 1 139 ? -11.160 6.462 3.173 1.00 88.88 139 PHE A CA 1
ATOM 1151 C C . PHE A 1 139 ? -10.195 5.928 2.120 1.00 88.88 139 PHE A C 1
ATOM 1153 O O . PHE A 1 139 ? -10.214 6.400 0.982 1.00 88.88 139 PHE A O 1
ATOM 1160 N N . TYR A 1 140 ? -9.355 4.953 2.475 1.00 89.38 140 TYR A N 1
ATOM 1161 C CA . TYR A 1 140 ? -8.295 4.478 1.578 1.00 89.38 140 TYR A CA 1
ATOM 1162 C C . TYR A 1 140 ? -8.627 3.195 0.816 1.00 89.38 140 TYR A C 1
ATOM 1164 O O . TYR A 1 140 ? -7.899 2.859 -0.121 1.00 89.38 140 TYR A O 1
ATOM 1172 N N . GLY A 1 141 ? -9.715 2.496 1.150 1.00 90.31 141 GLY A N 1
ATOM 1173 C CA . GLY A 1 141 ? -9.958 1.150 0.629 1.00 90.31 141 GLY A CA 1
ATOM 1174 C C . GLY A 1 141 ? -10.115 1.100 -0.882 1.00 90.31 141 GLY A C 1
ATOM 1175 O O . GLY A 1 141 ? -9.361 0.398 -1.559 1.00 90.31 141 GLY A O 1
ATOM 1176 N N . LYS A 1 142 ? -10.963 1.975 -1.432 1.00 91.88 142 LYS A N 1
ATOM 1177 C CA . LYS A 1 142 ? -11.127 2.122 -2.885 1.00 91.88 142 LYS A CA 1
ATOM 1178 C C . LYS A 1 142 ? -9.810 2.444 -3.595 1.00 91.88 142 LYS A C 1
ATOM 1180 O O . LYS A 1 142 ? -9.552 1.953 -4.689 1.00 91.88 142 LYS A O 1
ATOM 1185 N N . LYS A 1 143 ? -8.950 3.267 -2.983 1.00 89.38 143 LYS A N 1
ATOM 1186 C CA . LYS A 1 143 ? -7.679 3.634 -3.615 1.00 89.38 143 LYS A CA 1
ATOM 1187 C C . LYS A 1 143 ? -6.711 2.456 -3.676 1.00 89.38 143 LYS A C 1
ATOM 1189 O O . LYS A 1 143 ? -5.986 2.309 -4.658 1.00 89.38 143 LYS A O 1
ATOM 1194 N N . ILE A 1 144 ? -6.690 1.640 -2.628 1.00 87.81 144 ILE A N 1
ATOM 1195 C CA . ILE A 1 144 ? -5.869 0.430 -2.567 1.00 87.81 144 ILE A CA 1
ATOM 1196 C C . ILE A 1 144 ? -6.380 -0.605 -3.578 1.00 87.81 144 ILE A C 1
ATOM 1198 O O . ILE A 1 144 ? -5.565 -1.215 -4.267 1.00 87.81 144 ILE A O 1
ATOM 1202 N N . GLU A 1 145 ? -7.698 -0.750 -3.727 1.00 93.31 145 GLU A N 1
ATOM 1203 C CA . GLU A 1 145 ? -8.319 -1.607 -4.746 1.00 93.31 145 GLU A CA 1
ATOM 1204 C C . GLU A 1 145 ? -7.924 -1.184 -6.167 1.00 93.31 145 GLU A C 1
ATOM 1206 O O . GLU A 1 145 ? -7.415 -2.002 -6.930 1.00 93.31 145 GLU A O 1
ATOM 1211 N N . GLU A 1 146 ? -8.036 0.108 -6.497 1.00 88.31 146 GLU A N 1
ATOM 1212 C CA . GLU A 1 146 ? -7.606 0.640 -7.799 1.00 88.31 146 GLU A CA 1
ATOM 1213 C C . GLU A 1 146 ? -6.135 0.314 -8.106 1.00 88.31 146 GLU A C 1
ATOM 1215 O O . GLU A 1 146 ? -5.799 -0.109 -9.213 1.00 88.31 146 GLU A O 1
ATOM 1220 N N . LEU A 1 147 ? -5.239 0.511 -7.132 1.00 83.62 147 LEU A N 1
ATOM 1221 C CA . LEU A 1 147 ? -3.813 0.213 -7.298 1.00 83.62 147 LEU A CA 1
ATOM 1222 C C . LEU A 1 147 ? -3.568 -1.286 -7.500 1.00 83.62 147 LEU A C 1
ATOM 1224 O O . LEU A 1 147 ? -2.741 -1.663 -8.332 1.00 83.62 147 LEU A O 1
ATOM 1228 N N . TYR A 1 148 ? -4.306 -2.130 -6.780 1.00 86.19 148 TYR A N 1
ATOM 1229 C CA . TYR A 1 148 ? -4.234 -3.578 -6.930 1.00 86.19 148 TYR A CA 1
ATOM 1230 C C . TYR A 1 148 ? -4.700 -4.032 -8.317 1.00 86.19 148 TYR A C 1
ATOM 1232 O O . TYR A 1 148 ? -4.019 -4.830 -8.959 1.00 86.19 148 TYR A O 1
ATOM 1240 N N . GLU A 1 149 ? -5.814 -3.498 -8.821 1.00 86.31 149 GLU A N 1
ATOM 1241 C CA . GLU A 1 149 ? -6.301 -3.813 -10.167 1.00 86.31 149 GLU A CA 1
ATOM 1242 C C . GLU A 1 149 ? -5.320 -3.386 -11.260 1.00 86.31 149 GLU A C 1
ATOM 1244 O O . GLU A 1 149 ? -5.105 -4.124 -12.222 1.00 86.31 149 GLU A O 1
ATOM 1249 N N . ILE A 1 150 ? -4.714 -2.200 -11.126 1.00 81.00 150 ILE A N 1
ATOM 1250 C CA . ILE A 1 150 ? -3.675 -1.733 -12.052 1.00 81.00 150 ILE A CA 1
ATOM 1251 C C . ILE A 1 150 ? -2.502 -2.713 -12.043 1.00 81.00 150 ILE A C 1
ATOM 1253 O O . ILE A 1 150 ? -2.046 -3.131 -13.106 1.00 81.00 150 ILE A O 1
ATOM 1257 N N . GLN A 1 151 ? -2.046 -3.125 -10.860 1.00 75.56 151 GLN A N 1
ATOM 1258 C CA . GLN A 1 151 ? -0.951 -4.080 -10.737 1.00 75.56 151 GLN A CA 1
ATOM 1259 C C . GLN A 1 151 ? -1.298 -5.448 -11.340 1.00 75.56 151 GLN A C 1
ATOM 1261 O O . GLN A 1 151 ? -0.452 -6.046 -11.999 1.00 75.56 151 GLN A O 1
ATOM 1266 N N . LEU A 1 152 ? -2.537 -5.921 -11.173 1.00 80.12 152 LEU A N 1
ATOM 1267 C CA . LEU A 1 152 ? -3.014 -7.170 -11.770 1.00 80.12 152 LEU A CA 1
ATOM 1268 C C . LEU A 1 152 ? -3.029 -7.103 -13.306 1.00 80.12 152 LEU A C 1
ATOM 1270 O O . LEU A 1 152 ? -2.663 -8.061 -13.979 1.00 80.12 152 LEU A O 1
ATOM 1274 N N . LYS A 1 153 ? -3.440 -5.964 -13.874 1.00 75.88 153 LYS A N 1
ATOM 1275 C CA . LYS A 1 153 ? -3.430 -5.750 -15.329 1.00 75.88 153 LYS A CA 1
ATOM 1276 C C . LYS A 1 153 ? -2.008 -5.712 -15.881 1.00 75.88 153 LYS A C 1
ATOM 1278 O O . LYS A 1 153 ? -1.756 -6.288 -16.933 1.00 75.88 153 LYS A O 1
ATOM 1283 N N . LEU A 1 154 ? -1.087 -5.064 -15.167 1.00 70.56 154 LEU A N 1
ATOM 1284 C CA . LEU A 1 154 ? 0.325 -5.012 -15.551 1.00 70.56 154 LEU A CA 1
ATOM 1285 C C . LEU A 1 154 ? 0.975 -6.399 -15.496 1.00 70.56 154 LEU A C 1
ATOM 1287 O O . LEU A 1 154 ? 1.639 -6.785 -16.449 1.00 70.56 154 LEU A O 1
ATOM 1291 N N . SER A 1 155 ? 0.720 -7.188 -14.448 1.00 66.44 155 SER A N 1
ATOM 1292 C CA . SER A 1 155 ? 1.280 -8.542 -14.359 1.00 66.44 155 SER A CA 1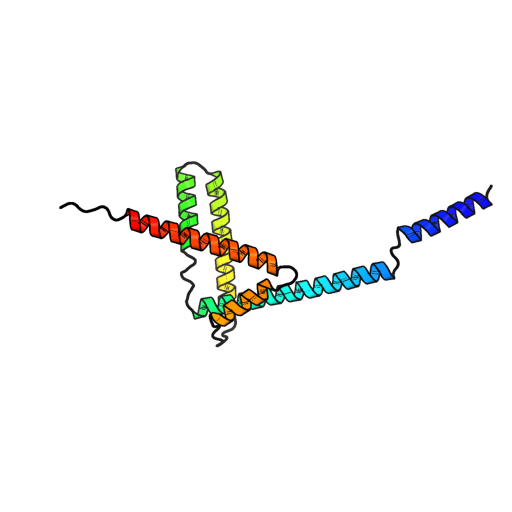
ATOM 1293 C C . SER A 1 155 ? 0.733 -9.484 -15.434 1.00 66.44 155 SER A C 1
ATOM 1295 O O . SER A 1 155 ? 1.463 -10.340 -15.921 1.00 66.44 155 SER A O 1
ATOM 1297 N N . GLN A 1 156 ? -0.527 -9.322 -15.844 1.00 63.81 156 GLN A N 1
ATOM 1298 C CA . GLN A 1 156 ? -1.101 -10.071 -16.967 1.00 63.81 156 GLN A CA 1
ATOM 1299 C C . GLN A 1 156 ? -0.518 -9.644 -18.320 1.00 63.81 156 GLN A C 1
ATOM 1301 O O . GLN A 1 156 ? -0.344 -10.491 -19.193 1.00 63.81 156 GLN A O 1
ATOM 1306 N N . ALA A 1 157 ? -0.206 -8.358 -18.496 1.00 58.41 157 ALA A N 1
ATOM 1307 C CA . ALA A 1 157 ? 0.436 -7.858 -19.708 1.00 58.41 157 ALA A CA 1
ATOM 1308 C C . ALA A 1 157 ? 1.873 -8.386 -19.855 1.00 58.41 157 ALA A C 1
ATOM 1310 O O . ALA A 1 157 ? 2.235 -8.826 -20.945 1.00 58.41 157 ALA A O 1
ATOM 1311 N N . ASP A 1 158 ? 2.639 -8.429 -18.759 1.00 50.12 158 ASP A N 1
ATOM 1312 C CA . ASP A 1 158 ? 4.003 -8.971 -18.749 1.00 50.12 158 ASP A CA 1
ATOM 1313 C C . ASP A 1 158 ? 4.016 -10.466 -19.136 1.00 50.12 158 ASP A C 1
ATOM 1315 O O . ASP A 1 158 ? 4.846 -10.882 -19.939 1.00 50.12 158 ASP A O 1
ATOM 1319 N N . ILE A 1 159 ? 3.050 -11.271 -18.658 1.00 52.06 159 ILE A N 1
ATOM 1320 C CA . ILE A 1 159 ? 2.936 -12.705 -19.012 1.00 52.06 159 ILE A CA 1
ATOM 1321 C C . ILE A 1 159 ? 2.763 -12.894 -20.528 1.00 52.06 159 ILE A C 1
ATOM 1323 O O . ILE A 1 159 ? 3.449 -13.723 -21.124 1.00 52.06 159 ILE A O 1
ATOM 1327 N N . ILE A 1 160 ? 1.908 -12.086 -21.163 1.00 46.91 160 ILE A N 1
ATOM 1328 C CA . ILE A 1 160 ? 1.627 -12.160 -22.607 1.00 46.91 160 ILE A CA 1
ATOM 1329 C C . ILE A 1 160 ? 2.860 -11.790 -23.449 1.00 46.91 160 ILE A C 1
ATOM 1331 O O . ILE A 1 160 ? 3.033 -12.307 -24.555 1.00 46.91 160 ILE A O 1
ATOM 1335 N N . GLU A 1 161 ? 3.722 -10.900 -22.954 1.00 46.75 161 GLU A N 1
ATOM 1336 C CA . GLU A 1 161 ? 4.959 -10.525 -23.644 1.00 46.75 161 GLU A CA 1
ATOM 1337 C C . GLU A 1 161 ? 6.011 -11.643 -23.566 1.00 46.75 161 GLU A C 1
ATOM 1339 O O . GLU A 1 161 ? 6.641 -11.958 -24.576 1.00 46.75 161 GLU A O 1
ATOM 1344 N N . THR A 1 162 ? 6.131 -12.321 -22.418 1.00 45.50 162 THR A N 1
ATOM 1345 C CA . THR A 1 162 ? 6.988 -13.515 -22.269 1.00 45.50 162 THR A CA 1
ATOM 1346 C C . THR A 1 162 ? 6.557 -14.680 -23.168 1.00 45.50 162 THR A C 1
ATOM 1348 O O . THR A 1 162 ? 7.405 -15.256 -23.848 1.00 45.50 162 THR A O 1
ATOM 1351 N N . ASP A 1 163 ? 5.254 -14.975 -23.261 1.00 40.06 163 ASP A N 1
ATOM 1352 C CA . ASP A 1 163 ? 4.734 -16.047 -24.133 1.00 40.06 163 ASP A CA 1
ATOM 1353 C C . ASP A 1 163 ? 4.959 -15.760 -25.629 1.00 40.06 163 ASP A C 1
ATOM 1355 O O . ASP A 1 163 ? 5.139 -16.679 -26.432 1.00 40.06 163 ASP A O 1
ATOM 1359 N N . ARG A 1 164 ? 4.984 -14.483 -26.033 1.00 39.81 164 ARG A N 1
ATOM 1360 C CA . ARG A 1 164 ? 5.318 -14.081 -27.410 1.00 39.81 164 ARG A CA 1
ATOM 1361 C C . ARG A 1 164 ? 6.794 -14.291 -27.740 1.00 39.81 164 ARG A C 1
ATOM 1363 O O . ARG A 1 164 ? 7.102 -14.737 -28.841 1.00 39.81 164 ARG A O 1
ATOM 1370 N N . ILE A 1 165 ? 7.692 -14.017 -26.794 1.00 46.31 165 ILE A N 1
ATOM 1371 C CA . ILE A 1 165 ? 9.136 -14.221 -26.980 1.00 46.31 165 ILE A CA 1
ATOM 1372 C C . ILE A 1 165 ? 9.466 -15.719 -27.085 1.00 46.31 165 ILE A C 1
ATOM 1374 O O . ILE A 1 165 ? 10.308 -16.098 -27.898 1.00 46.31 165 ILE A O 1
ATOM 1378 N N . GLU A 1 166 ? 8.783 -16.585 -26.329 1.00 44.88 166 GLU A N 1
ATOM 1379 C CA . GLU A 1 166 ? 8.974 -18.040 -26.439 1.00 44.88 166 GLU A CA 1
ATOM 1380 C C . GLU A 1 166 ? 8.403 -18.622 -27.745 1.00 44.88 166 GLU A C 1
ATOM 1382 O O . GLU A 1 166 ? 9.001 -19.532 -28.323 1.00 44.88 166 GLU A O 1
ATOM 1387 N N . HIS A 1 167 ? 7.300 -18.074 -28.266 1.00 43.06 167 HIS A N 1
ATOM 1388 C CA . HIS A 1 167 ? 6.719 -18.530 -29.533 1.00 43.06 167 HIS A CA 1
ATOM 1389 C C . HIS A 1 167 ? 7.505 -18.088 -30.780 1.00 43.06 167 HIS A C 1
ATOM 1391 O O . HIS A 1 167 ? 7.555 -18.846 -31.752 1.00 43.06 167 HIS A O 1
ATOM 1397 N N . ASP A 1 168 ? 8.161 -16.924 -30.751 1.00 42.84 168 ASP A N 1
ATOM 1398 C CA . ASP A 1 168 ? 8.996 -16.433 -31.861 1.00 42.84 168 ASP A CA 1
ATOM 1399 C C . ASP A 1 168 ? 10.426 -17.024 -31.858 1.00 42.84 168 ASP A C 1
ATOM 1401 O O . ASP A 1 168 ? 11.170 -16.868 -32.829 1.00 42.84 168 ASP A O 1
ATOM 1405 N N . ALA A 1 169 ? 10.819 -17.757 -30.806 1.00 41.38 169 ALA A N 1
ATOM 1406 C CA . ALA A 1 169 ? 12.124 -18.423 -30.704 1.00 41.38 169 ALA A CA 1
ATOM 1407 C C . ALA A 1 169 ? 12.191 -19.808 -31.387 1.00 41.38 169 ALA A C 1
ATOM 1409 O O . ALA A 1 169 ? 13.268 -20.408 -31.455 1.00 41.38 169 ALA A O 1
ATOM 1410 N N . ILE A 1 170 ? 11.088 -20.321 -31.947 1.00 44.28 170 ILE A N 1
ATOM 1411 C CA . ILE A 1 170 ? 11.105 -21.553 -32.752 1.00 44.28 170 ILE A CA 1
ATOM 1412 C C . ILE A 1 170 ? 11.478 -21.198 -34.197 1.00 44.28 170 ILE A C 1
ATOM 1414 O O . ILE A 1 170 ? 10.650 -21.189 -35.107 1.00 44.28 170 ILE A O 1
ATOM 1418 N N . ILE A 1 171 ? 12.762 -20.919 -34.420 1.00 42.69 171 ILE A N 1
ATOM 1419 C CA . ILE A 1 171 ? 13.340 -20.976 -35.765 1.00 42.69 171 ILE A CA 1
ATOM 1420 C C . ILE A 1 171 ? 13.390 -22.462 -36.156 1.00 42.69 171 ILE A C 1
ATOM 1422 O O . ILE A 1 171 ? 14.036 -23.245 -35.451 1.00 42.69 171 ILE A O 1
ATOM 1426 N N . PRO A 1 172 ? 12.744 -22.897 -37.253 1.00 39.75 172 PRO A N 1
ATOM 1427 C CA . PRO A 1 172 ? 12.899 -24.262 -37.723 1.00 39.75 172 PRO A CA 1
ATOM 1428 C C . PRO A 1 172 ? 14.352 -24.453 -38.161 1.00 39.75 172 PRO A C 1
ATOM 1430 O O . PRO A 1 172 ? 14.812 -23.843 -39.125 1.00 39.75 172 PRO A O 1
ATOM 1433 N N . ILE A 1 173 ? 15.083 -25.304 -37.443 1.00 41.25 173 ILE A N 1
ATOM 1434 C CA . ILE A 1 173 ? 16.371 -25.816 -37.904 1.00 41.25 173 ILE A CA 1
ATOM 1435 C C . ILE A 1 173 ? 16.064 -26.721 -39.100 1.00 41.25 173 ILE A C 1
ATOM 1437 O O . ILE A 1 173 ? 15.689 -27.881 -38.942 1.00 41.25 173 ILE A O 1
ATOM 1441 N N . THR A 1 174 ? 16.169 -26.173 -40.308 1.00 41.59 174 THR A N 1
ATOM 1442 C CA . THR A 1 174 ? 16.272 -26.968 -41.532 1.00 41.59 174 THR A CA 1
ATOM 1443 C C . THR A 1 174 ? 17.652 -27.619 -41.562 1.00 41.59 174 THR A C 1
ATOM 1445 O O . THR A 1 174 ? 18.657 -26.912 -41.662 1.00 41.59 174 THR A O 1
ATOM 1448 N N . LEU A 1 175 ? 17.672 -28.948 -41.414 1.00 38.00 175 LEU A N 1
ATOM 1449 C CA . LEU A 1 175 ? 18.806 -29.827 -41.723 1.00 38.00 175 LEU A CA 1
ATOM 1450 C C . LEU A 1 175 ? 19.052 -29.899 -43.234 1.00 38.00 175 LEU A C 1
ATOM 1452 O O . LEU A 1 175 ? 18.048 -29.910 -43.984 1.00 38.00 175 LEU A O 1
#

Secondary structure (DSSP, 8-state):
-HHHHHHHHHHHHHHHHHHH---HHHHHHHHHHHHHHHHHHHHHHHHHHHHHHHHHHHHHHTTTTGGGSHHHHHHHHHHHHHHHTT-HHHHHHHHHHHHHHHHHHHHHHHHHHHS--------HHHHHHHHHHHHT-TTTHHHHHHHHHHHHHHHHHHHHHHHHHHHHT------

Radius of gyration: 28.97 Å; chains: 1; bounding box: 54×92×61 Å

Foldseek 3Di:
DVVVVVVVVVVVVVVVCVVVDPDPVNVVVVVVVVVVVVVLVVVLVVLVLVLLLLVLQQCVVVVVLVVPVVVLVVLVVQLVVCVVVVVVVSNVVSVVVNVVSVVVSVVSVVSSVVNPPDPDNRDPVNNVVSLVVCLVRPPCNVVSVVVVVVVVVVVVVVVVVVVVVVVVPPDPPDD

Sequence (175 aa):
MRELYETEKTYRNQNFVDTVGGSETTQKNIREKLDQVIEELTMERKMIEEALEKFGTFLRNNAILEYNYVLENRLELEIRLAEGNGDYKVAIQTKEMLEKYKTQKEQLIEAIKSGKKQKEIISSQSIVQIREKLFEMKFYGKKIEELYEIQLKLSQADIIETDRIEHDAIIPITL